Protein AF-A0A970QEE0-F1 (afdb_monomer_lite)

Foldseek 3Di:
DAAPQPRDDDDPVCVVVVQWDADPNHIHGPVRCCVVPVVVVPPPD

pLDDT: mean 85.61, std 15.46, range [42.94, 95.56]

Sequence (45 aa):
MQCALCNEYIDDNEFAFDEAFEIDGEYWHAECYAEYYGEELETAV

Radius of gyration: 11.45 Å; chains: 1; bounding box: 19×26×30 Å

Structure (mmCIF, N/CA/C/O backbone):
data_AF-A0A970QEE0-F1
#
_entry.id   AF-A0A970QEE0-F1
#
loop_
_atom_site.group_PDB
_atom_site.id
_atom_site.type_symbol
_atom_site.label_atom_id
_atom_site.label_alt_id
_atom_site.label_comp_id
_atom_site.label_asym_id
_atom_site.label_entity_id
_atom_site.label_seq_id
_atom_site.pdbx_PDB_ins_code
_atom_site.Cartn_x
_atom_site.Cartn_y
_atom_site.Cartn_z
_atom_site.occupancy
_atom_site.B_iso_or_equiv
_atom_site.auth_seq_id
_atom_site.a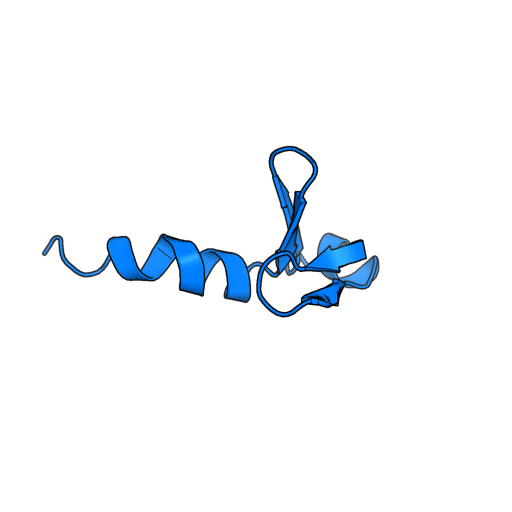uth_comp_id
_atom_site.auth_asym_id
_atom_site.auth_atom_id
_atom_site.pdbx_PDB_model_num
ATOM 1 N N . MET A 1 1 ? 5.272 4.991 -8.717 1.00 90.69 1 MET A N 1
ATOM 2 C CA . MET A 1 1 ? 4.003 5.275 -8.004 1.00 90.69 1 MET A CA 1
ATOM 3 C C . MET A 1 1 ? 4.329 5.632 -6.554 1.00 90.69 1 MET A C 1
ATOM 5 O O . MET A 1 1 ? 5.506 5.594 -6.247 1.00 90.69 1 MET A O 1
ATOM 9 N N . GLN A 1 2 ? 3.416 6.053 -5.672 1.00 94.69 2 GLN A N 1
ATOM 10 C CA . GLN A 1 2 ? 3.806 6.449 -4.299 1.00 94.69 2 GLN A CA 1
ATOM 11 C C . GLN A 1 2 ? 3.004 5.681 -3.251 1.00 94.69 2 GLN A C 1
ATOM 13 O O . GLN A 1 2 ? 1.778 5.694 -3.313 1.00 94.69 2 GLN A O 1
ATOM 18 N N . CYS A 1 3 ? 3.702 5.016 -2.324 1.00 95.06 3 CYS A N 1
ATOM 19 C CA . CYS A 1 3 ? 3.089 4.199 -1.281 1.00 95.06 3 CYS A CA 1
ATOM 20 C C . CYS A 1 3 ? 2.257 5.067 -0.329 1.00 95.06 3 CYS A C 1
ATOM 22 O O . CYS A 1 3 ? 2.766 6.048 0.218 1.00 95.06 3 CYS A O 1
ATOM 24 N N . ALA A 1 4 ? 1.001 4.690 -0.095 1.00 94.38 4 ALA A N 1
ATOM 25 C CA . ALA A 1 4 ? 0.069 5.442 0.743 1.00 94.38 4 ALA A CA 1
ATOM 26 C C . ALA A 1 4 ? 0.481 5.503 2.229 1.00 94.38 4 ALA A C 1
ATOM 28 O O . ALA A 1 4 ? 0.140 6.464 2.919 1.00 94.38 4 ALA A O 1
ATOM 29 N N . LEU A 1 5 ? 1.255 4.522 2.717 1.00 93.44 5 LEU A N 1
ATOM 30 C CA . LEU A 1 5 ? 1.719 4.479 4.108 1.00 93.44 5 LEU A CA 1
ATOM 31 C C . LEU A 1 5 ? 3.027 5.256 4.315 1.00 93.44 5 LEU A C 1
ATOM 33 O O . LEU A 1 5 ? 3.053 6.283 4.993 1.00 93.44 5 LEU A O 1
ATOM 37 N N . CYS A 1 6 ? 4.130 4.780 3.730 1.00 95.00 6 CYS A N 1
ATOM 38 C CA . CYS A 1 6 ? 5.460 5.347 3.974 1.00 95.00 6 CYS A CA 1
ATOM 39 C C . CYS A 1 6 ? 5.782 6.569 3.100 1.00 95.00 6 CYS A C 1
ATOM 41 O O . CYS A 1 6 ? 6.789 7.234 3.334 1.00 95.00 6 CYS A O 1
ATOM 43 N N . ASN A 1 7 ? 4.929 6.899 2.120 1.00 94.75 7 ASN A N 1
ATOM 44 C CA . ASN A 1 7 ? 5.150 7.971 1.144 1.00 94.75 7 ASN A CA 1
ATOM 45 C C . ASN A 1 7 ? 6.440 7.800 0.317 1.00 94.75 7 ASN A C 1
ATOM 47 O O . ASN A 1 7 ? 6.898 8.753 -0.316 1.00 94.75 7 ASN A O 1
ATOM 51 N N . GLU A 1 8 ? 7.028 6.605 0.277 1.00 94.62 8 GLU A N 1
ATOM 52 C CA . GLU A 1 8 ? 8.148 6.306 -0.614 1.00 94.62 8 GLU A CA 1
ATOM 53 C C . GLU A 1 8 ? 7.663 6.004 -2.032 1.00 94.62 8 GLU A C 1
ATOM 55 O O . GLU A 1 8 ? 6.506 5.641 -2.267 1.00 94.62 8 GLU A O 1
ATOM 60 N N . TYR A 1 9 ? 8.554 6.224 -2.997 1.00 95.19 9 TYR A N 1
ATOM 61 C CA . TYR A 1 9 ? 8.280 5.907 -4.388 1.00 95.19 9 TYR A CA 1
ATOM 62 C C . TYR A 1 9 ? 8.379 4.396 -4.603 1.00 95.19 9 TYR A C 1
ATOM 64 O O . TYR A 1 9 ? 9.402 3.812 -4.275 1.00 95.19 9 TYR A O 1
ATOM 72 N N . ILE A 1 10 ? 7.340 3.832 -5.209 1.00 94.50 10 ILE A N 1
ATOM 73 C CA . ILE A 1 10 ? 7.274 2.457 -5.692 1.00 94.50 10 ILE A CA 1
ATOM 74 C C . ILE A 1 10 ? 7.737 2.425 -7.149 1.00 94.50 10 ILE A C 1
ATOM 76 O O . ILE A 1 10 ? 7.132 3.086 -8.010 1.00 94.50 10 ILE A O 1
ATOM 80 N N . ASP A 1 11 ? 8.790 1.673 -7.425 1.00 93.56 11 ASP A N 1
ATOM 81 C CA . ASP A 1 11 ? 9.283 1.371 -8.759 1.00 93.56 11 ASP A CA 1
ATOM 82 C C . ASP A 1 11 ? 8.370 0.383 -9.494 1.00 93.56 11 ASP A C 1
ATOM 84 O O . ASP A 1 11 ? 7.733 -0.488 -8.906 1.00 93.56 11 ASP A O 1
ATOM 88 N N . ASP A 1 12 ? 8.317 0.501 -10.819 1.00 90.56 12 ASP A N 1
ATOM 89 C CA . ASP A 1 12 ? 7.509 -0.382 -11.667 1.00 90.56 12 ASP A CA 1
ATOM 90 C C . ASP A 1 12 ? 7.967 -1.848 -11.543 1.00 90.56 12 ASP A C 1
ATOM 92 O O . ASP A 1 12 ? 7.175 -2.784 -11.655 1.00 90.56 12 ASP A O 1
ATOM 96 N N . ASN A 1 13 ? 9.255 -2.053 -11.245 1.00 92.62 13 ASN A N 1
ATOM 97 C CA . ASN A 1 13 ? 9.826 -3.369 -11.021 1.00 92.62 13 ASN A CA 1
ATOM 98 C C . ASN A 1 13 ? 9.219 -4.082 -9.803 1.00 92.62 13 ASN A C 1
ATOM 100 O O . ASN A 1 13 ? 9.032 -5.294 -9.861 1.00 92.62 13 ASN A O 1
ATOM 104 N N . GLU A 1 14 ? 8.825 -3.350 -8.762 1.00 92.38 14 GLU A N 1
ATOM 105 C CA . GLU A 1 14 ? 8.238 -3.921 -7.542 1.00 92.38 14 GLU A CA 1
ATOM 106 C C . GLU A 1 14 ? 6.865 -4.558 -7.822 1.00 92.38 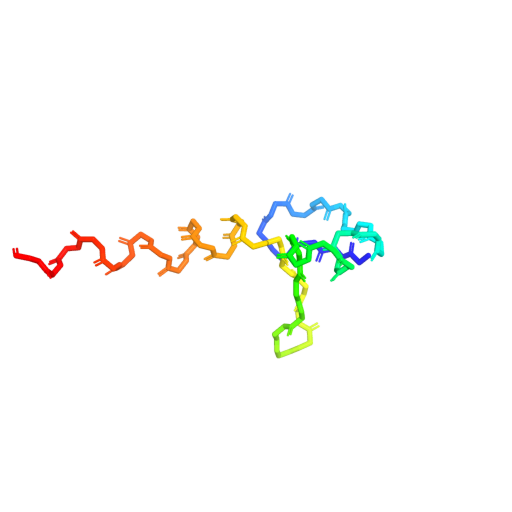14 GLU A C 1
ATOM 108 O O . GLU A 1 14 ? 6.531 -5.601 -7.265 1.00 92.38 14 GLU A O 1
ATOM 113 N N . PHE A 1 15 ? 6.101 -4.029 -8.785 1.00 89.19 15 PHE A N 1
ATOM 114 C CA . PHE A 1 15 ? 4.860 -4.666 -9.254 1.00 89.19 15 PHE A CA 1
ATOM 115 C C . PHE A 1 15 ? 5.129 -5.967 -10.015 1.00 89.19 15 PHE A C 1
ATOM 117 O O . PHE A 1 15 ? 4.326 -6.897 -9.968 1.00 89.19 15 PHE A O 1
ATOM 124 N N . ALA A 1 16 ? 6.261 -6.059 -10.720 1.00 91.81 16 ALA A N 1
ATOM 125 C CA . ALA A 1 16 ? 6.646 -7.275 -11.435 1.00 91.81 16 ALA A CA 1
ATOM 126 C C . ALA A 1 16 ? 7.083 -8.406 -10.487 1.00 91.81 16 ALA A C 1
ATOM 128 O O . ALA A 1 16 ? 7.029 -9.576 -10.876 1.00 91.81 16 ALA A O 1
ATOM 129 N N . PHE A 1 17 ? 7.503 -8.061 -9.268 1.00 90.69 17 PHE A N 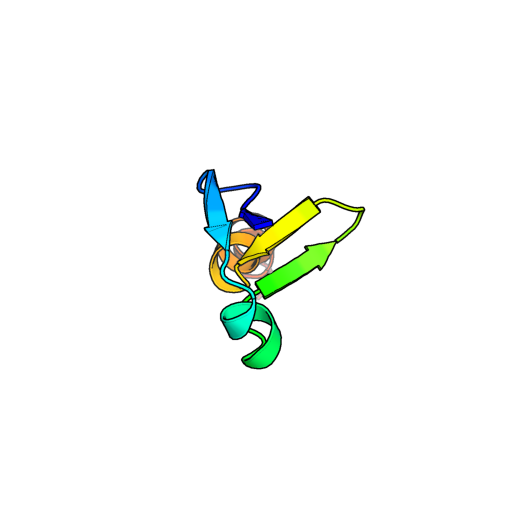1
ATOM 130 C CA . PHE A 1 17 ? 7.920 -8.997 -8.226 1.00 90.69 17 PHE A CA 1
ATOM 131 C C . PHE A 1 17 ? 6.841 -9.276 -7.169 1.00 90.69 17 PHE A C 1
ATOM 133 O O . PHE A 1 17 ? 7.114 -10.012 -6.225 1.00 90.69 17 PHE A O 1
ATOM 140 N N . ASP A 1 18 ? 5.615 -8.770 -7.358 1.00 88.50 18 ASP A N 1
ATOM 141 C CA . ASP A 1 18 ? 4.515 -8.879 -6.380 1.00 88.50 18 ASP A CA 1
ATOM 142 C C . ASP A 1 18 ? 4.843 -8.184 -5.036 1.00 88.50 18 ASP A C 1
ATOM 144 O O . ASP A 1 18 ? 4.248 -8.462 -3.998 1.00 88.50 18 ASP A O 1
ATOM 148 N N . GLU A 1 19 ? 5.800 -7.250 -5.052 1.00 93.56 19 GLU A N 1
ATOM 149 C CA . GLU A 1 19 ? 6.240 -6.462 -3.893 1.00 93.56 19 GLU A CA 1
ATOM 150 C C . GLU A 1 19 ? 5.390 -5.190 -3.714 1.00 93.56 19 GLU A C 1
ATOM 152 O O . GLU A 1 19 ? 5.421 -4.559 -2.655 1.00 93.56 19 GLU A O 1
ATOM 157 N N . ALA A 1 20 ? 4.574 -4.836 -4.713 1.00 94.62 20 ALA A N 1
ATOM 158 C CA . ALA A 1 20 ? 3.637 -3.722 -4.657 1.00 94.62 20 ALA A CA 1
ATOM 159 C C . ALA A 1 20 ? 2.347 -3.972 -5.450 1.00 94.62 20 ALA A C 1
ATOM 161 O O . ALA A 1 20 ? 2.319 -4.738 -6.415 1.00 94.62 20 ALA A O 1
ATOM 162 N N . PHE A 1 21 ? 1.271 -3.284 -5.060 1.00 93.94 21 PHE A N 1
ATOM 163 C CA . PHE A 1 21 ? -0.0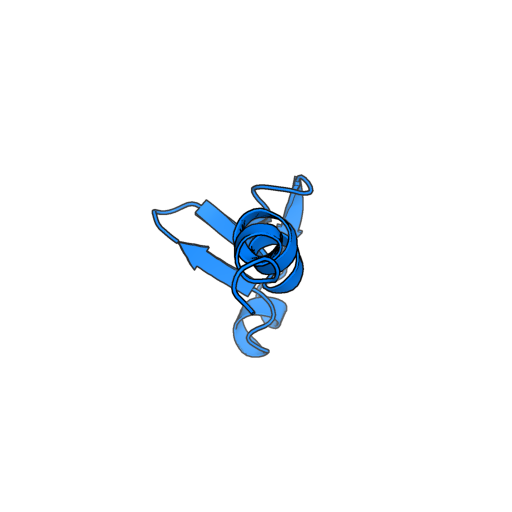38 -3.382 -5.705 1.00 93.94 21 PHE A CA 1
ATOM 164 C C . PHE A 1 21 ? -0.847 -2.081 -5.632 1.00 93.94 21 PHE A C 1
ATOM 166 O O . PHE A 1 21 ? -0.570 -1.180 -4.840 1.00 93.94 21 PHE A O 1
ATOM 173 N N . GLU A 1 22 ? -1.860 -1.992 -6.498 1.00 94.50 22 GLU A N 1
ATOM 174 C CA . GLU A 1 22 ? -2.843 -0.906 -6.528 1.00 94.50 22 GLU A CA 1
ATOM 175 C C . GLU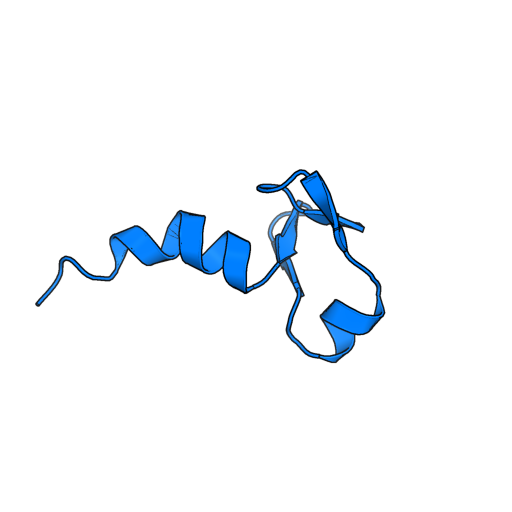 A 1 22 ? -4.183 -1.406 -5.966 1.00 94.50 22 GLU A C 1
ATOM 177 O O . GLU A 1 22 ? -4.721 -2.413 -6.433 1.00 94.50 22 GLU A O 1
ATOM 182 N N . ILE A 1 23 ? -4.727 -0.703 -4.972 1.00 90.62 23 ILE A N 1
ATOM 183 C CA . ILE A 1 23 ? -6.037 -0.973 -4.365 1.00 90.62 23 ILE A CA 1
ATOM 184 C C . ILE A 1 23 ? -6.805 0.343 -4.303 1.00 90.62 23 ILE A C 1
ATOM 186 O O . ILE A 1 23 ? -6.301 1.324 -3.775 1.00 90.62 23 ILE A O 1
ATOM 190 N N . ASP A 1 24 ? -8.021 0.369 -4.852 1.00 91.69 24 ASP A N 1
ATOM 191 C CA . ASP A 1 24 ? -8.898 1.556 -4.880 1.00 91.69 24 ASP A CA 1
ATOM 192 C C . ASP A 1 24 ? -8.248 2.823 -5.490 1.00 91.69 24 ASP A C 1
ATOM 194 O O . ASP A 1 24 ? -8.634 3.951 -5.202 1.00 91.69 24 ASP A O 1
ATOM 198 N N . GLY A 1 25 ? -7.256 2.649 -6.372 1.00 91.62 25 GLY A N 1
ATOM 199 C CA . GLY A 1 25 ? -6.485 3.750 -6.964 1.00 91.62 25 GLY A CA 1
ATOM 200 C C . GLY A 1 25 ? -5.360 4.290 -6.072 1.00 91.62 25 GLY A C 1
ATOM 201 O O . GLY A 1 25 ? -4.702 5.263 -6.444 1.00 91.62 25 GLY A O 1
ATOM 202 N N . GLU A 1 26 ? -5.114 3.660 -4.924 1.00 94.25 26 GLU A N 1
ATOM 203 C CA . GLU A 1 26 ? -3.968 3.905 -4.053 1.00 94.25 26 GLU A CA 1
ATOM 204 C C . GLU A 1 26 ? -2.890 2.838 -4.269 1.00 94.25 26 GLU A C 1
ATOM 206 O O . GLU A 1 26 ? -3.188 1.665 -4.497 1.00 94.25 26 GLU A O 1
ATOM 211 N N . TYR A 1 27 ? -1.622 3.236 -4.172 1.00 95.50 27 TYR A N 1
ATOM 212 C CA . TYR A 1 27 ? -0.484 2.334 -4.344 1.00 95.50 27 TYR A CA 1
ATOM 213 C C . TYR A 1 27 ? 0.104 1.947 -2.996 1.00 95.50 27 TYR A C 1
ATOM 215 O O . TYR A 1 27 ? 0.253 2.792 -2.113 1.00 95.50 27 TYR A O 1
ATOM 223 N N . TRP A 1 28 ? 0.479 0.681 -2.859 1.00 95.56 28 TRP A N 1
ATOM 224 C CA . TRP A 1 28 ? 0.960 0.119 -1.604 1.00 95.56 28 TRP A CA 1
ATOM 225 C C . TRP A 1 28 ? 2.111 -0.848 -1.854 1.00 95.56 28 TRP A C 1
ATOM 227 O O . TRP A 1 28 ? 2.039 -1.664 -2.771 1.00 95.56 28 TRP A O 1
ATOM 237 N N . HIS A 1 29 ? 3.142 -0.796 -1.010 1.00 95.56 29 HIS A N 1
ATOM 238 C CA . HIS A 1 29 ? 4.049 -1.934 -0.864 1.00 95.56 29 HIS A CA 1
ATOM 239 C C . HIS A 1 29 ? 3.314 -3.065 -0.141 1.00 95.56 29 HIS A C 1
ATOM 241 O O . HIS A 1 29 ? 2.540 -2.802 0.788 1.00 95.56 29 HIS A O 1
ATOM 247 N N . ALA A 1 30 ? 3.600 -4.310 -0.513 1.00 92.75 30 ALA A N 1
ATOM 248 C CA . ALA A 1 30 ? 3.001 -5.485 0.109 1.00 92.75 30 ALA A CA 1
ATOM 249 C C . ALA A 1 30 ? 3.260 -5.523 1.622 1.00 92.75 30 ALA A C 1
ATOM 251 O O . ALA A 1 30 ? 2.339 -5.762 2.403 1.00 92.75 30 ALA A O 1
ATOM 252 N N . GLU A 1 31 ? 4.485 -5.193 2.039 1.00 92.12 31 GLU A N 1
ATOM 253 C CA . GLU A 1 31 ? 4.863 -5.112 3.452 1.00 92.12 31 GLU A CA 1
ATOM 254 C C . GLU A 1 31 ? 4.127 -3.983 4.186 1.00 92.12 31 GLU A C 1
ATOM 256 O O . GLU A 1 31 ? 3.581 -4.209 5.259 1.00 92.12 31 GLU A O 1
ATOM 261 N N . CYS A 1 32 ? 4.034 -2.786 3.595 1.00 93.31 32 CYS A N 1
ATOM 262 C CA . CYS A 1 32 ? 3.326 -1.656 4.207 1.00 93.31 32 CYS A CA 1
ATOM 263 C C . CYS A 1 32 ? 1.830 -1.936 4.384 1.00 93.31 32 CYS A C 1
ATOM 265 O O . CYS A 1 32 ? 1.243 -1.593 5.407 1.00 93.31 32 CYS A O 1
ATOM 267 N N . TYR A 1 33 ? 1.200 -2.561 3.392 1.00 92.19 33 TYR A N 1
ATOM 268 C CA . TYR A 1 33 ? -0.203 -2.942 3.497 1.00 92.19 33 TYR A CA 1
ATOM 269 C C . TYR A 1 33 ? -0.408 -4.025 4.562 1.00 92.19 33 TYR A C 1
ATOM 271 O O . TYR A 1 33 ? -1.354 -3.942 5.342 1.00 92.19 33 TYR A O 1
ATOM 279 N N . ALA A 1 34 ? 0.485 -5.019 4.627 1.00 89.81 34 ALA A N 1
ATOM 280 C CA . ALA A 1 34 ? 0.448 -6.056 5.653 1.00 89.81 34 ALA A CA 1
ATOM 281 C C . ALA A 1 34 ? 0.722 -5.501 7.059 1.00 89.81 34 ALA A C 1
ATOM 283 O O . ALA A 1 34 ? 0.117 -5.967 8.011 1.00 89.81 34 ALA A O 1
ATOM 284 N N . GLU A 1 35 ? 1.571 -4.493 7.219 1.00 88.31 35 GLU A N 1
ATOM 285 C CA . GLU A 1 35 ? 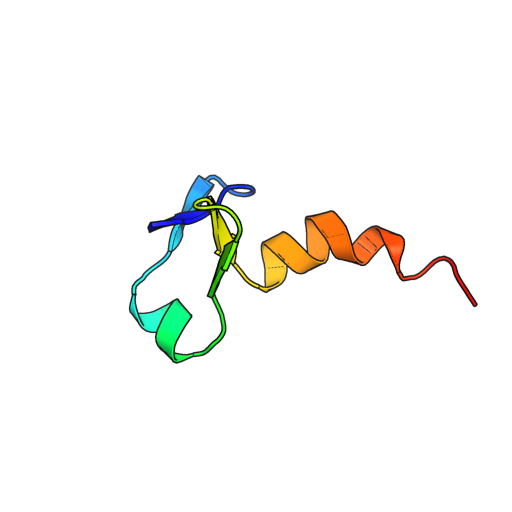1.764 -3.830 8.513 1.00 88.31 35 GLU A CA 1
ATOM 286 C C . GLU A 1 35 ? 0.501 -3.061 8.926 1.00 88.31 35 GLU A C 1
ATOM 288 O O . GLU A 1 35 ? 0.012 -3.212 10.042 1.00 88.31 35 GLU A O 1
ATOM 293 N N . TYR A 1 36 ? -0.081 -2.291 8.002 1.00 88.31 36 TYR A N 1
ATOM 294 C CA . TYR A 1 36 ? -1.244 -1.453 8.291 1.00 88.31 36 TYR A CA 1
ATOM 295 C C . TYR A 1 36 ? -2.538 -2.252 8.530 1.00 88.31 36 TYR A C 1
ATOM 297 O O . TYR A 1 36 ? -3.310 -1.906 9.421 1.00 88.31 36 TYR A O 1
ATOM 305 N N . TYR A 1 37 ? -2.782 -3.312 7.749 1.00 83.75 37 TYR A N 1
ATOM 306 C CA . TYR A 1 37 ? -4.005 -4.131 7.819 1.00 83.75 37 TYR A CA 1
ATOM 307 C C . TYR A 1 37 ? -3.799 -5.517 8.450 1.00 83.75 37 TYR A C 1
ATOM 309 O O . TYR A 1 37 ? -4.762 -6.161 8.864 1.00 83.75 37 TYR A O 1
ATOM 317 N N . GLY A 1 38 ? -2.570 -6.027 8.482 1.00 72.06 38 GLY A N 1
ATOM 318 C CA . GLY A 1 38 ? -2.254 -7.374 8.967 1.00 72.06 38 GLY A CA 1
ATOM 319 C C . GLY A 1 38 ? -2.008 -7.459 10.472 1.00 72.06 38 GLY A C 1
ATOM 320 O O . GLY A 1 38 ? -2.177 -8.546 11.022 1.00 72.06 38 GLY A O 1
ATOM 321 N N . GLU A 1 39 ? -1.738 -6.347 11.171 1.00 57.41 39 GLU A N 1
ATOM 322 C CA . GLU A 1 39 ? -1.681 -6.345 12.647 1.00 57.41 39 GLU A CA 1
ATOM 323 C C . GLU A 1 39 ? -3.048 -6.719 13.282 1.00 57.41 39 GLU A C 1
ATOM 325 O O . GLU A 1 39 ? -3.114 -7.173 14.423 1.00 57.41 39 GLU A O 1
ATOM 330 N N . GLU A 1 40 ? -4.153 -6.640 12.526 1.00 54.66 40 GLU A N 1
ATOM 331 C CA . GLU A 1 40 ? -5.489 -7.062 12.977 1.00 54.66 40 GLU A CA 1
ATOM 332 C C . GLU A 1 40 ? -5.739 -8.586 12.891 1.00 54.66 40 GLU A C 1
ATOM 334 O O . GLU A 1 40 ? -6.715 -9.081 13.463 1.00 54.66 40 GLU A O 1
ATOM 339 N N . LEU A 1 41 ? -4.882 -9.362 12.211 1.00 51.28 41 LEU A N 1
ATOM 340 C CA . LEU A 1 41 ? -5.095 -10.806 11.995 1.00 51.28 41 LEU A CA 1
ATOM 341 C C . LEU A 1 41 ? -4.485 -11.710 13.079 1.00 51.28 41 LEU A C 1
ATOM 343 O O . LEU A 1 41 ? -4.870 -12.876 13.175 1.00 51.28 41 LEU A O 1
ATOM 347 N N . GLU A 1 42 ? -3.585 -11.204 13.925 1.00 53.09 42 GLU A N 1
ATOM 348 C CA . GLU A 1 42 ? -2.866 -12.041 14.902 1.00 53.09 42 GLU A CA 1
ATOM 349 C C . GLU A 1 42 ? -3.544 -12.144 16.286 1.00 53.09 42 GLU A C 1
ATOM 351 O O . GLU A 1 42 ? -3.045 -12.841 17.168 1.00 53.09 42 GLU A O 1
ATOM 356 N N . THR A 1 43 ? -4.717 -11.525 16.497 1.00 49.50 43 THR A N 1
ATOM 357 C CA . THR A 1 43 ? -5.472 -11.611 17.773 1.00 49.50 43 THR A CA 1
ATOM 358 C C . THR A 1 43 ? -6.689 -12.551 17.741 1.00 49.50 43 THR A C 1
ATOM 360 O O . THR A 1 43 ? -7.551 -12.509 18.618 1.00 49.50 43 THR A O 1
ATOM 363 N N . ALA A 1 44 ? -6.768 -13.439 16.748 1.00 47.72 44 ALA A N 1
ATOM 364 C CA . ALA A 1 44 ? -7.787 -14.487 16.685 1.00 47.72 44 ALA A CA 1
ATOM 365 C C . ALA A 1 44 ? -7.153 -15.889 16.697 1.00 47.72 44 ALA A C 1
ATOM 367 O O . ALA A 1 44 ? -7.253 -16.632 15.719 1.00 47.72 44 ALA A O 1
ATOM 368 N N . VAL A 1 45 ? -6.512 -16.262 17.813 1.00 42.94 45 VAL A N 1
ATOM 369 C CA . VAL A 1 45 ? -6.190 -17.664 18.144 1.00 42.94 45 VAL A CA 1
ATOM 370 C C . VAL A 1 45 ? -6.561 -17.996 19.584 1.00 42.94 45 VAL A C 1
ATOM 372 O O . VAL A 1 45 ? -6.307 -17.154 20.474 1.00 42.94 45 VAL A O 1
#

Secondary structure (DSSP, 8-state):
-BBTTT-PBPPHHHHHTTSEEEETTEEEEHHHHHHHHHTTSTT--